Protein AF-A0A939ITH9-F1 (afdb_monomer)

Secondary structure (DSSP, 8-state):
---HHHHHHHHHHHHHHHHHHHTSPP----PPPHHHHHHHHHHHHTT--S------HHHHHHHHHHHHHHHTT-TT----EEGGG---HHHHHHHHHHHT---EE------

Mean predicted aligned error: 10.81 Å

Nearest PDB structures (foldseek):
  7yqa-assembly1_B  TM=9.056E-01  e=6.466E-01  Chlamydomonas reinhardtii
  1bpl-assembly1_B  TM=4.994E-01  e=2.672E+00  Bacillus licheniformis

Structure (mmCIF, N/CA/C/O backbone):
data_AF-A0A939ITH9-F1
#
_entry.id   AF-A0A939ITH9-F1
#
loop_
_atom_site.group_PDB
_atom_site.id
_atom_site.type_symbol
_atom_site.label_atom_id
_atom_site.label_alt_id
_atom_site.label_comp_id
_atom_site.label_asym_id
_atom_site.label_entity_id
_atom_site.label_seq_id
_atom_site.pdbx_PDB_ins_code
_atom_site.Cartn_x
_atom_site.Cartn_y
_atom_site.Cartn_z
_atom_site.occupancy
_atom_site.B_iso_or_equiv
_atom_site.auth_seq_id
_atom_site.auth_comp_id
_atom_site.auth_asym_id
_atom_site.auth_atom_id
_atom_site.pdbx_PDB_model_num
ATOM 1 N N . MET A 1 1 ? 39.726 16.095 -55.520 1.00 52.38 1 MET A N 1
ATOM 2 C CA . MET A 1 1 ? 40.391 17.139 -54.707 1.00 52.38 1 MET A CA 1
ATOM 3 C C . MET A 1 1 ? 39.501 17.486 -53.524 1.00 52.38 1 MET A C 1
ATOM 5 O O . MET A 1 1 ? 38.462 18.105 -53.713 1.00 52.38 1 MET A O 1
ATOM 9 N N . THR A 1 2 ? 39.847 17.036 -52.321 1.00 55.12 2 THR A N 1
ATOM 10 C CA . THR A 1 2 ? 39.049 17.302 -51.115 1.00 55.12 2 THR A CA 1
ATOM 11 C C . THR A 1 2 ? 39.251 18.757 -50.689 1.00 55.12 2 THR A C 1
ATOM 13 O O . THR A 1 2 ? 40.370 19.178 -50.402 1.00 55.12 2 THR A O 1
ATOM 16 N N . SER A 1 3 ? 38.183 19.557 -50.702 1.00 74.31 3 SER A N 1
ATOM 17 C CA . SER A 1 3 ? 38.240 20.980 -50.347 1.00 74.31 3 SER A CA 1
ATOM 18 C C . SER A 1 3 ? 38.492 21.155 -48.848 1.00 74.31 3 SER A C 1
ATOM 20 O O . SER A 1 3 ? 37.830 20.524 -48.023 1.00 74.31 3 SER A O 1
ATOM 22 N N . ARG A 1 4 ? 39.400 22.070 -48.480 1.00 74.06 4 ARG A N 1
ATOM 23 C CA . ARG A 1 4 ? 39.717 22.429 -47.081 1.00 74.06 4 ARG A CA 1
ATOM 24 C C . ARG A 1 4 ? 38.462 22.778 -46.268 1.00 74.06 4 ARG A C 1
ATOM 26 O O . ARG A 1 4 ? 38.394 22.489 -45.080 1.00 74.06 4 ARG A O 1
ATOM 33 N N . ARG A 1 5 ? 37.439 23.342 -46.922 1.00 73.06 5 ARG A N 1
ATOM 34 C CA . ARG A 1 5 ? 36.142 23.672 -46.308 1.00 73.06 5 ARG A CA 1
ATOM 35 C C . ARG A 1 5 ? 35.336 22.427 -45.931 1.00 73.06 5 ARG A C 1
ATOM 37 O O . ARG A 1 5 ? 34.660 22.440 -44.910 1.00 73.06 5 ARG A O 1
ATOM 44 N N . THR A 1 6 ? 35.415 21.363 -46.726 1.00 72.38 6 THR A N 1
ATOM 45 C CA . THR A 1 6 ? 34.760 20.080 -46.432 1.00 72.38 6 THR A CA 1
ATOM 46 C C . THR A 1 6 ? 35.444 19.388 -45.256 1.00 72.38 6 THR A C 1
ATOM 48 O O . THR A 1 6 ? 34.762 18.884 -44.371 1.00 72.38 6 THR A O 1
ATOM 51 N N . PHE A 1 7 ? 36.778 19.451 -45.191 1.00 73.81 7 PHE A N 1
ATOM 52 C CA . PHE A 1 7 ? 37.548 18.916 -44.066 1.00 73.81 7 PHE A CA 1
ATOM 53 C C . PHE A 1 7 ? 37.274 19.674 -42.755 1.00 73.81 7 PHE A C 1
ATOM 55 O O . PHE A 1 7 ? 37.013 19.051 -41.732 1.00 73.81 7 PHE A O 1
ATOM 62 N N . LEU A 1 8 ? 37.235 21.013 -42.792 1.00 72.62 8 LEU A N 1
ATOM 63 C CA . LEU A 1 8 ? 36.910 21.847 -41.625 1.00 72.62 8 LEU A CA 1
ATOM 64 C C . LEU A 1 8 ? 35.484 21.612 -41.104 1.00 72.62 8 LEU A C 1
ATOM 66 O O . LEU A 1 8 ? 35.286 21.511 -39.898 1.00 72.62 8 LEU A O 1
ATOM 70 N N . LYS A 1 9 ? 34.493 21.489 -41.997 1.00 68.06 9 LYS A N 1
ATOM 71 C CA . LYS A 1 9 ? 33.103 21.199 -41.605 1.00 68.06 9 LYS A CA 1
ATOM 72 C C . LYS A 1 9 ? 32.952 19.800 -41.006 1.00 68.06 9 LYS A C 1
ATOM 74 O O . LYS A 1 9 ? 32.262 19.650 -40.002 1.00 68.06 9 LYS A O 1
ATOM 79 N N . ALA A 1 10 ? 33.617 18.799 -41.586 1.00 69.19 10 ALA A N 1
ATOM 80 C CA . ALA A 1 10 ? 33.623 17.441 -41.049 1.00 69.19 10 ALA A CA 1
ATOM 81 C C . ALA A 1 10 ? 34.305 17.382 -39.669 1.00 69.19 10 ALA A C 1
ATOM 83 O O . ALA A 1 10 ? 33.750 16.805 -38.739 1.00 69.19 10 ALA A O 1
ATOM 84 N N . GLY A 1 11 ? 35.456 18.047 -39.509 1.00 69.44 11 GLY A N 1
ATOM 85 C CA . GLY A 1 11 ? 36.171 18.124 -38.232 1.00 69.44 11 GLY A CA 1
ATOM 86 C C . GLY A 1 11 ? 35.376 18.840 -37.136 1.00 69.44 11 GLY A C 1
ATOM 87 O O . GLY A 1 11 ? 35.302 18.344 -36.015 1.00 69.44 11 GLY A O 1
ATOM 88 N N . ALA A 1 12 ? 34.720 19.958 -37.464 1.00 68.00 12 ALA A N 1
ATOM 89 C CA . ALA A 1 12 ? 33.870 20.683 -36.519 1.00 68.00 12 ALA A CA 1
ATOM 90 C C . ALA A 1 12 ? 32.653 19.851 -36.069 1.00 68.00 12 ALA A C 1
ATOM 92 O O . ALA A 1 12 ? 32.343 19.818 -34.881 1.00 68.00 12 ALA A O 1
ATOM 93 N N . GLY A 1 13 ? 31.997 19.134 -36.990 1.00 65.31 13 GLY A N 1
ATOM 94 C CA . GLY A 1 13 ? 30.863 18.262 -36.659 1.00 65.31 13 GLY A CA 1
ATOM 95 C C . GLY A 1 13 ? 31.245 17.099 -35.737 1.00 65.31 13 GLY A C 1
ATOM 96 O O . GLY A 1 13 ? 30.544 16.830 -34.763 1.00 65.31 13 GLY A O 1
ATOM 97 N N . VAL A 1 14 ? 32.387 16.451 -35.991 1.00 67.94 14 VAL A N 1
ATOM 98 C CA . VAL A 1 14 ? 32.898 15.357 -35.146 1.00 67.94 14 VAL A CA 1
ATOM 99 C C . VAL A 1 14 ? 33.304 15.861 -33.758 1.00 67.94 14 VAL A C 1
ATOM 101 O O . VAL A 1 14 ? 32.987 15.211 -32.765 1.00 67.94 14 VAL A O 1
ATOM 104 N N . ALA A 1 15 ? 33.944 17.030 -33.664 1.00 68.81 15 ALA A N 1
ATOM 105 C CA . ALA A 1 15 ? 34.349 17.609 -32.383 1.00 68.81 15 ALA A CA 1
ATOM 106 C C . ALA A 1 15 ? 33.149 17.977 -31.492 1.00 68.81 15 ALA A C 1
ATOM 108 O O . ALA A 1 15 ? 33.176 17.715 -30.292 1.00 68.81 15 ALA A O 1
ATOM 109 N N . VAL A 1 16 ? 32.078 18.532 -32.072 1.00 69.56 16 VAL A N 1
ATOM 110 C CA . VAL A 1 16 ? 30.852 18.877 -31.330 1.00 69.56 16 VAL A CA 1
ATOM 111 C C . VAL A 1 16 ? 30.133 17.622 -30.829 1.00 69.56 16 VAL A C 1
ATOM 113 O O . VAL A 1 16 ? 29.763 17.558 -29.658 1.00 69.56 16 VAL A O 1
ATOM 116 N N . LEU A 1 17 ? 29.977 16.600 -31.676 1.00 66.81 17 LEU A N 1
ATOM 117 C CA . LEU A 1 17 ? 29.321 15.348 -31.282 1.00 66.81 17 LEU A CA 1
ATOM 118 C C . LEU A 1 17 ? 30.147 14.554 -30.256 1.00 66.81 17 LEU A C 1
ATOM 120 O O . LEU A 1 17 ? 29.586 14.030 -29.296 1.00 66.81 17 LEU A O 1
ATOM 124 N N . GLY A 1 18 ? 31.474 14.504 -30.416 1.00 68.69 18 GLY A N 1
ATOM 125 C CA . GLY A 1 18 ? 32.378 13.857 -29.460 1.00 68.69 18 GLY A CA 1
ATOM 126 C C . GLY A 1 18 ? 32.447 14.588 -28.116 1.00 68.69 18 GLY A C 1
ATOM 127 O O . GLY A 1 18 ? 32.416 13.950 -27.065 1.00 68.69 18 GLY A O 1
ATOM 128 N N . GLY A 1 19 ? 32.465 15.926 -28.134 1.00 71.06 19 GLY A N 1
ATOM 129 C CA . GLY A 1 19 ? 32.435 16.752 -26.925 1.00 71.06 19 GLY A CA 1
ATOM 130 C C . GLY A 1 19 ? 31.126 16.620 -26.141 1.00 71.06 19 GLY A C 1
ATOM 131 O O . GLY A 1 19 ? 31.156 16.513 -24.918 1.00 71.06 19 GLY A O 1
ATOM 132 N N . ALA A 1 20 ? 29.983 16.546 -26.831 1.00 72.75 20 ALA A N 1
ATOM 133 C CA . ALA A 1 20 ? 28.682 16.322 -26.196 1.00 72.75 20 ALA A CA 1
ATOM 134 C C . ALA A 1 20 ? 28.581 14.939 -25.527 1.00 72.75 20 ALA A C 1
ATOM 136 O O . ALA A 1 20 ? 27.986 14.816 -24.459 1.00 72.75 20 ALA A O 1
ATOM 137 N N . TRP A 1 21 ? 29.197 13.910 -26.118 1.00 77.44 21 TRP A N 1
ATOM 138 C CA . TRP A 1 21 ? 29.267 12.575 -25.517 1.00 77.44 21 TRP A CA 1
ATOM 139 C C . TRP A 1 21 ? 30.131 12.541 -24.252 1.00 77.44 21 TRP A C 1
ATOM 141 O O . TRP A 1 21 ? 29.755 11.888 -23.283 1.00 77.44 21 TRP A O 1
ATOM 151 N N . LEU A 1 22 ? 31.246 13.282 -24.226 1.00 78.38 22 LEU A N 1
ATOM 152 C CA . LEU A 1 22 ? 32.082 13.430 -23.026 1.00 78.38 22 LEU A CA 1
ATOM 153 C C . LEU A 1 22 ? 31.382 14.209 -21.902 1.00 78.38 22 LEU A C 1
ATOM 155 O O . LEU A 1 22 ? 31.649 13.963 -20.730 1.00 78.38 22 LEU A O 1
ATOM 159 N N . ALA A 1 23 ? 30.505 15.151 -22.255 1.00 80.56 23 ALA A N 1
ATOM 160 C CA . ALA A 1 23 ? 29.736 15.948 -21.302 1.00 80.56 23 ALA A CA 1
ATOM 161 C C . ALA A 1 23 ? 28.470 15.237 -20.790 1.00 80.56 23 ALA A C 1
ATOM 163 O O . ALA A 1 23 ? 27.782 15.779 -19.922 1.00 80.56 23 ALA A O 1
ATOM 164 N N . LYS A 1 24 ? 28.136 14.047 -21.314 1.00 79.38 24 LYS A N 1
ATOM 165 C CA . LYS A 1 24 ? 26.983 13.280 -20.842 1.00 79.38 24 LYS A CA 1
ATOM 166 C C . LYS A 1 24 ? 27.236 12.845 -19.388 1.00 79.38 24 LYS A C 1
ATOM 168 O O . LYS A 1 24 ? 28.203 12.121 -19.145 1.00 79.38 24 LYS A O 1
ATOM 173 N N . PRO A 1 25 ? 26.391 13.255 -18.423 1.00 78.06 25 PRO A N 1
ATOM 174 C CA . PRO A 1 25 ? 26.548 12.831 -17.040 1.00 78.06 25 PRO A CA 1
ATOM 175 C C . PRO A 1 25 ? 26.443 11.307 -16.957 1.00 78.06 25 PRO A C 1
ATOM 177 O O . PRO A 1 25 ? 25.587 10.698 -17.603 1.00 78.06 25 PRO A O 1
ATOM 180 N N . GLN A 1 26 ? 27.343 10.699 -16.185 1.00 71.25 26 GLN A N 1
ATOM 181 C CA . GLN A 1 26 ? 27.270 9.271 -15.904 1.00 71.25 26 GLN A CA 1
ATOM 182 C C . GLN A 1 26 ? 26.016 8.991 -15.082 1.00 71.25 26 GLN A C 1
ATOM 184 O O . GLN A 1 26 ? 25.704 9.721 -14.137 1.00 71.25 26 GLN A O 1
ATOM 189 N N . ASP A 1 27 ? 25.299 7.944 -15.471 1.00 72.38 27 ASP A N 1
ATOM 190 C CA . ASP A 1 27 ? 24.131 7.489 -14.739 1.00 72.38 27 ASP A CA 1
ATOM 191 C C . ASP A 1 27 ? 24.620 6.809 -13.457 1.00 72.38 27 ASP A C 1
ATOM 193 O O . ASP A 1 27 ? 25.101 5.678 -13.474 1.00 72.38 27 ASP A O 1
ATOM 197 N N . ASN A 1 28 ? 24.584 7.547 -12.348 1.00 66.19 28 ASN A N 1
ATOM 198 C CA . ASN A 1 28 ? 25.018 7.075 -11.032 1.00 66.19 28 ASN A CA 1
ATOM 199 C C . ASN A 1 28 ? 23.913 6.281 -10.324 1.00 66.19 28 ASN A C 1
ATOM 201 O O . ASN A 1 28 ? 23.841 6.276 -9.093 1.00 66.19 28 ASN A O 1
ATOM 205 N N . ALA A 1 29 ? 23.024 5.638 -11.082 1.00 65.81 29 ALA A N 1
ATOM 206 C CA . ALA A 1 29 ? 22.129 4.646 -10.522 1.00 65.81 29 ALA A CA 1
ATOM 207 C C . ALA A 1 29 ? 23.010 3.548 -9.908 1.00 65.81 29 ALA A C 1
ATOM 209 O O . ALA A 1 29 ? 23.719 2.831 -10.614 1.00 65.81 29 ALA A O 1
ATOM 210 N N . GLY A 1 30 ? 23.042 3.481 -8.573 1.00 70.75 30 GLY A N 1
ATOM 211 C CA . GLY A 1 30 ? 23.740 2.420 -7.854 1.00 70.75 30 GLY A CA 1
ATOM 212 C C . GLY A 1 30 ? 23.228 1.040 -8.273 1.00 70.75 30 GLY A C 1
ATOM 213 O O . GLY A 1 30 ? 22.268 0.920 -9.035 1.00 70.75 30 GLY A O 1
ATOM 214 N N . ALA A 1 31 ? 23.855 -0.022 -7.763 1.00 76.81 31 ALA A N 1
ATOM 215 C CA . ALA A 1 31 ? 23.372 -1.376 -8.016 1.00 76.81 31 ALA A CA 1
ATOM 216 C C . ALA A 1 31 ? 21.869 -1.467 -7.692 1.00 76.81 31 ALA A C 1
ATOM 218 O O . ALA A 1 31 ? 21.452 -1.145 -6.578 1.00 76.81 31 ALA A O 1
ATOM 219 N N . ILE A 1 32 ? 21.067 -1.8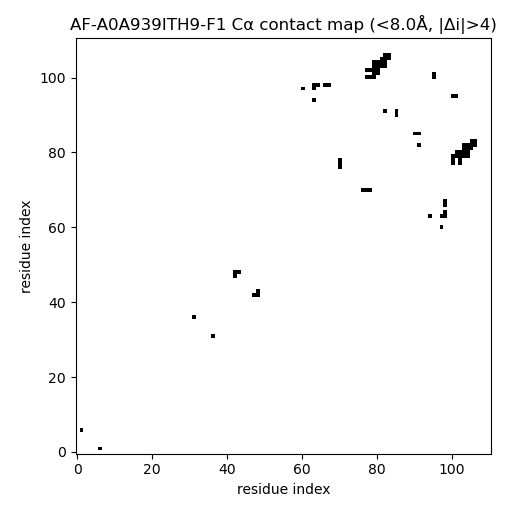65 -8.682 1.00 78.31 32 ILE A N 1
ATOM 220 C CA . ILE A 1 32 ? 19.618 -2.003 -8.524 1.00 78.31 32 ILE A CA 1
ATOM 221 C C . ILE A 1 32 ? 19.381 -3.102 -7.489 1.00 78.31 32 ILE A C 1
ATOM 223 O O . ILE A 1 32 ? 19.813 -4.239 -7.684 1.00 78.31 32 ILE A O 1
ATOM 227 N N . GLU A 1 33 ? 18.721 -2.771 -6.376 1.00 89.06 33 GLU A N 1
ATOM 228 C CA . GLU A 1 33 ? 18.419 -3.780 -5.363 1.00 89.06 33 GLU A CA 1
ATOM 229 C C . GLU A 1 33 ? 17.545 -4.896 -5.966 1.00 89.06 33 GLU A C 1
ATOM 231 O O . GLU A 1 33 ? 16.637 -4.597 -6.753 1.00 89.06 33 GLU A O 1
ATOM 236 N N . PRO A 1 34 ? 17.733 -6.169 -5.560 1.00 91.62 34 PRO A N 1
ATOM 237 C CA . PRO A 1 34 ? 16.973 -7.301 -6.101 1.00 91.62 34 PRO A CA 1
ATOM 238 C C . PRO A 1 34 ? 15.451 -7.109 -6.059 1.00 91.62 34 PRO A C 1
ATOM 240 O O . PRO A 1 34 ? 14.735 -7.575 -6.943 1.00 91.62 34 PRO A O 1
ATOM 243 N N . TYR A 1 35 ? 14.957 -6.375 -5.059 1.00 91.38 35 TYR A N 1
ATOM 244 C CA . TYR A 1 35 ? 13.551 -5.994 -4.948 1.00 91.38 35 TYR A CA 1
ATOM 245 C C . TYR A 1 35 ? 13.055 -5.204 -6.173 1.00 91.38 35 TYR A C 1
ATOM 247 O O . TYR A 1 35 ? 12.053 -5.573 -6.785 1.00 91.38 35 TYR A O 1
ATOM 255 N N . PHE A 1 36 ? 13.773 -4.149 -6.574 1.00 90.94 36 PHE A N 1
ATOM 256 C CA . PHE A 1 36 ? 13.384 -3.316 -7.715 1.00 90.94 36 PHE A CA 1
ATOM 257 C C . PHE A 1 36 ? 13.611 -4.023 -9.053 1.00 90.94 36 PHE A C 1
ATOM 259 O O . PHE A 1 36 ? 12.868 -3.781 -10.001 1.00 90.94 36 PHE A O 1
ATOM 266 N N . GLN A 1 37 ? 14.578 -4.942 -9.125 1.00 92.56 37 GLN A N 1
ATOM 267 C CA . GLN A 1 37 ? 14.765 -5.784 -10.307 1.00 92.56 37 GLN A CA 1
ATOM 268 C C . GLN A 1 37 ? 13.570 -6.725 -10.532 1.00 92.56 37 GLN A C 1
ATOM 270 O O . GLN A 1 37 ? 13.095 -6.865 -11.662 1.00 92.56 37 GLN A O 1
ATOM 275 N N . GLY A 1 38 ? 13.047 -7.324 -9.457 1.00 92.25 38 GLY A N 1
ATOM 276 C CA . GLY A 1 38 ? 11.823 -8.125 -9.512 1.00 92.25 38 GLY A CA 1
ATOM 277 C C . GLY A 1 38 ? 10.617 -7.296 -9.954 1.00 92.25 38 GLY A C 1
ATOM 278 O O . GLY A 1 38 ? 9.866 -7.722 -10.830 1.00 92.25 38 GLY A O 1
ATOM 279 N N . LEU A 1 39 ? 10.480 -6.079 -9.419 1.00 92.50 39 LEU A N 1
ATOM 280 C CA . LEU A 1 39 ? 9.407 -5.166 -9.806 1.00 92.50 39 LEU A CA 1
ATOM 281 C C . LEU A 1 39 ? 9.479 -4.766 -11.289 1.00 92.50 39 LEU A C 1
ATOM 283 O O . LEU A 1 39 ? 8.466 -4.825 -11.980 1.00 92.50 39 LEU A O 1
ATOM 287 N N . SER A 1 40 ? 10.666 -4.411 -11.788 1.00 91.00 40 SER A N 1
ATOM 288 C CA . SER A 1 40 ? 10.868 -4.095 -13.209 1.00 91.00 40 SER A CA 1
ATOM 289 C C . SER A 1 40 ? 10.463 -5.270 -14.096 1.00 91.00 40 SER A C 1
ATOM 291 O O . SER A 1 40 ? 9.686 -5.100 -15.026 1.00 91.00 40 SER A O 1
ATOM 293 N N . SER A 1 41 ? 10.901 -6.482 -13.741 1.00 92.94 41 SER A N 1
ATOM 294 C CA . SER A 1 41 ? 10.579 -7.697 -14.499 1.00 92.94 41 SER A CA 1
ATOM 295 C C . SER A 1 41 ? 9.070 -7.979 -14.530 1.00 92.94 41 SER A C 1
ATOM 297 O O . SER A 1 41 ? 8.545 -8.449 -15.540 1.00 92.94 41 SER A O 1
ATOM 299 N N . ALA A 1 42 ? 8.359 -7.691 -13.434 1.00 92.75 42 ALA A N 1
ATOM 300 C CA . ALA A 1 42 ? 6.908 -7.839 -13.358 1.00 92.75 42 ALA A CA 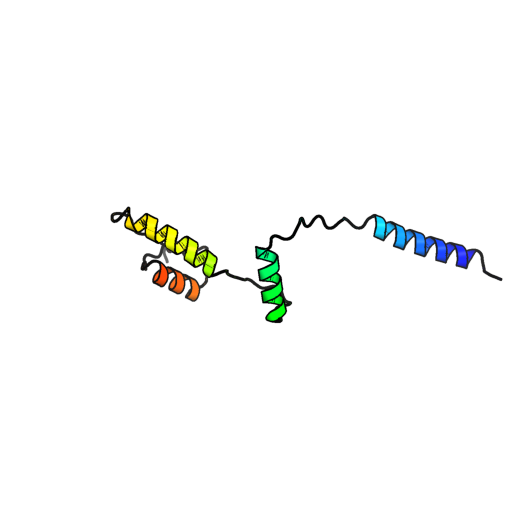1
ATOM 301 C C . ALA A 1 42 ? 6.172 -6.815 -14.238 1.00 92.75 42 ALA A C 1
ATOM 303 O O . ALA A 1 42 ? 5.210 -7.182 -14.910 1.00 92.75 42 ALA A O 1
ATOM 304 N N . LEU A 1 43 ? 6.637 -5.561 -14.268 1.00 93.94 43 LEU A N 1
ATOM 305 C CA . LEU A 1 43 ? 6.086 -4.520 -15.143 1.00 93.94 43 LEU A CA 1
ATOM 306 C C . LEU A 1 43 ? 6.317 -4.848 -16.623 1.00 93.94 43 LEU A C 1
ATOM 308 O O . LEU A 1 43 ? 5.373 -4.768 -17.408 1.00 93.94 43 LEU A O 1
ATOM 312 N N . ASP A 1 44 ? 7.527 -5.296 -16.974 1.00 93.69 44 ASP A N 1
ATOM 313 C CA . ASP A 1 44 ? 7.879 -5.719 -18.335 1.00 93.69 44 ASP A CA 1
ATOM 314 C C . ASP A 1 44 ? 7.005 -6.897 -18.791 1.00 93.69 44 ASP A C 1
ATOM 316 O O . ASP A 1 44 ? 6.457 -6.894 -19.891 1.00 93.69 44 ASP A O 1
ATOM 320 N N . SER A 1 45 ? 6.811 -7.892 -17.917 1.00 96.06 45 SER A N 1
ATOM 321 C CA . SER A 1 45 ? 5.968 -9.064 -18.204 1.00 96.06 45 SER A CA 1
ATOM 322 C C . SER A 1 45 ? 4.484 -8.714 -18.363 1.00 96.06 45 SER A C 1
ATOM 324 O O . SER A 1 45 ? 3.749 -9.449 -19.020 1.00 96.06 45 SER A O 1
ATOM 326 N N . ALA A 1 46 ? 4.039 -7.615 -17.751 1.00 95.31 46 ALA A N 1
ATOM 327 C CA . ALA A 1 46 ? 2.672 -7.109 -17.834 1.00 95.31 46 ALA A CA 1
ATOM 328 C C . ALA A 1 46 ? 2.467 -6.080 -18.966 1.00 95.31 46 ALA A C 1
ATOM 330 O O . ALA A 1 46 ? 1.370 -5.537 -19.082 1.00 95.31 46 ALA A O 1
ATOM 331 N N . ASP A 1 47 ? 3.497 -5.804 -19.777 1.00 95.88 47 ASP A N 1
ATOM 332 C CA . ASP A 1 47 ? 3.505 -4.782 -20.839 1.00 95.88 47 ASP A CA 1
ATOM 333 C C . ASP A 1 47 ? 3.145 -3.365 -20.335 1.00 95.88 47 ASP A C 1
ATOM 335 O O . ASP A 1 47 ? 2.563 -2.529 -21.034 1.00 95.88 47 ASP A O 1
ATOM 339 N N . ILE A 1 48 ? 3.494 -3.066 -19.078 1.00 96.06 48 ILE A N 1
ATOM 340 C CA . ILE A 1 48 ? 3.267 -1.751 -18.472 1.00 96.06 48 ILE A CA 1
ATOM 341 C C . ILE A 1 48 ? 4.475 -0.865 -18.767 1.00 96.06 48 ILE A C 1
ATOM 343 O O . ILE A 1 48 ? 5.465 -0.849 -18.042 1.00 96.06 48 ILE A O 1
ATOM 347 N N . THR A 1 49 ? 4.370 -0.093 -19.845 1.00 92.25 49 THR A N 1
ATOM 348 C CA . THR A 1 49 ? 5.452 0.773 -20.351 1.00 92.25 49 THR A CA 1
ATOM 349 C C . THR A 1 49 ? 5.195 2.271 -20.149 1.00 92.25 49 THR A C 1
ATOM 351 O O . THR A 1 49 ? 6.033 3.108 -20.485 1.00 92.25 49 THR A O 1
ATOM 354 N N . HIS A 1 50 ? 4.043 2.634 -19.583 1.00 93.25 50 HIS A N 1
ATOM 355 C CA . HIS A 1 50 ? 3.634 4.013 -19.310 1.00 93.25 50 HIS A CA 1
ATOM 356 C C . HIS A 1 50 ? 3.747 4.353 -17.812 1.00 93.25 50 HIS A C 1
ATOM 358 O O . HIS A 1 50 ? 3.698 3.447 -16.974 1.00 93.25 50 HIS A O 1
ATOM 364 N N . PRO A 1 51 ? 3.868 5.647 -17.439 1.00 94.19 51 PRO A N 1
ATOM 365 C CA . PRO A 1 51 ? 3.905 6.061 -16.039 1.00 94.19 51 PRO A CA 1
ATOM 366 C C . PRO A 1 51 ? 2.716 5.497 -15.259 1.00 94.19 51 PRO A C 1
ATOM 368 O O . PRO A 1 51 ? 1.564 5.767 -15.591 1.00 94.19 51 PRO A O 1
ATOM 371 N N . SER A 1 52 ? 3.017 4.712 -14.227 1.00 92.31 52 SER A N 1
ATOM 372 C CA . SER A 1 52 ? 2.032 3.941 -13.470 1.00 92.31 52 SER A CA 1
ATOM 373 C C . SER A 1 52 ? 2.318 4.029 -11.974 1.00 92.31 52 SER A C 1
ATOM 375 O O .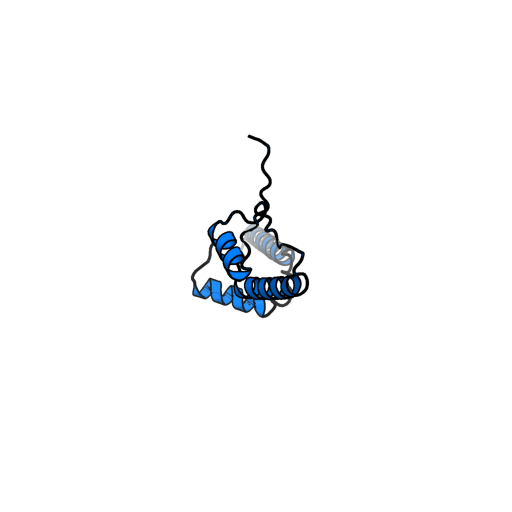 SER A 1 52 ? 3.474 4.125 -11.559 1.00 92.31 52 SER A O 1
ATOM 377 N N . LEU A 1 53 ? 1.265 3.985 -11.155 1.00 90.44 53 LEU A N 1
ATOM 378 C CA . LEU A 1 53 ? 1.374 3.847 -9.704 1.00 90.44 53 LEU A CA 1
ATOM 379 C C 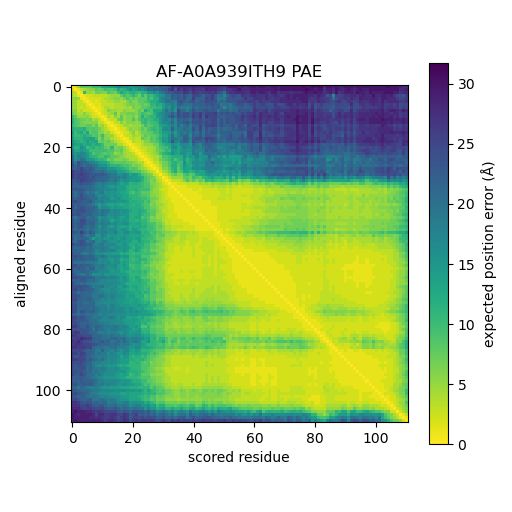. LEU A 1 53 ? 1.206 2.373 -9.337 1.00 90.44 53 LEU A C 1
ATOM 381 O O . LEU A 1 53 ? 0.173 1.780 -9.640 1.00 90.44 53 LEU A O 1
ATOM 385 N N . LEU A 1 54 ? 2.196 1.803 -8.655 1.00 91.81 54 LEU A N 1
ATOM 386 C CA . LEU A 1 54 ? 2.156 0.428 -8.169 1.00 91.81 54 LEU A CA 1
ATOM 387 C C . LEU A 1 54 ? 2.121 0.398 -6.640 1.00 91.81 54 LEU A C 1
ATOM 389 O O . LEU A 1 54 ? 2.841 1.141 -5.974 1.00 91.81 54 LEU A O 1
ATOM 393 N N . ILE A 1 55 ? 1.284 -0.484 -6.096 1.00 92.81 55 ILE A N 1
ATOM 394 C CA . ILE A 1 55 ? 1.151 -0.727 -4.660 1.00 92.81 55 ILE A CA 1
ATOM 395 C C . ILE A 1 55 ? 1.520 -2.185 -4.392 1.00 92.81 55 ILE A C 1
ATOM 397 O O . ILE A 1 55 ? 0.862 -3.095 -4.889 1.00 92.81 55 ILE A O 1
ATOM 401 N N . ASP A 1 56 ? 2.564 -2.399 -3.593 1.00 95.19 56 ASP A N 1
ATOM 402 C CA . ASP A 1 56 ? 2.958 -3.725 -3.109 1.00 95.19 56 ASP A CA 1
ATOM 403 C C . ASP A 1 56 ? 2.056 -4.122 -1.926 1.00 95.19 56 ASP A C 1
ATOM 405 O O . ASP A 1 56 ? 2.197 -3.612 -0.806 1.00 95.19 56 ASP A O 1
ATOM 409 N N . LEU A 1 57 ? 1.095 -5.011 -2.193 1.00 95.81 57 LEU A N 1
ATOM 410 C CA . LEU A 1 57 ? 0.148 -5.488 -1.185 1.00 95.81 57 LEU A CA 1
ATOM 411 C C . LEU A 1 57 ? 0.788 -6.437 -0.165 1.00 95.81 57 LEU A C 1
ATOM 413 O O . LEU A 1 57 ? 0.319 -6.478 0.970 1.00 95.81 57 LEU A O 1
ATOM 417 N N . ASP A 1 58 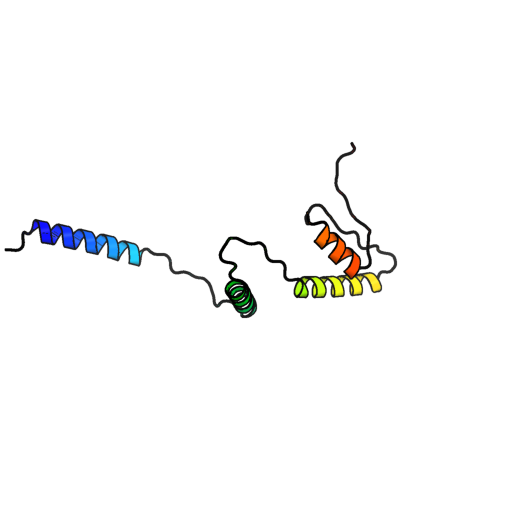? 1.876 -7.130 -0.504 1.00 95.81 58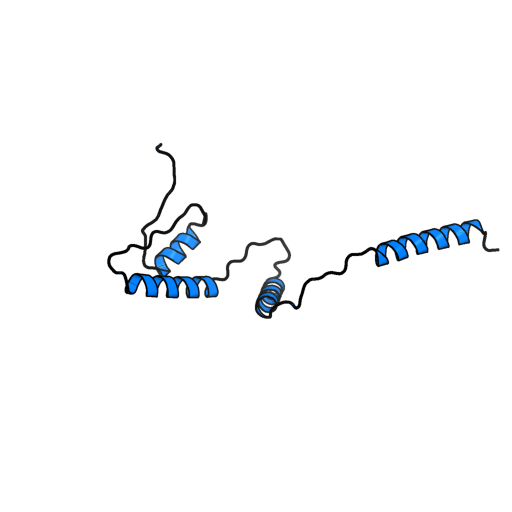 ASP A N 1
ATOM 418 C CA . ASP A 1 58 ? 2.555 -8.045 0.419 1.00 95.81 58 ASP A CA 1
ATOM 419 C C . ASP A 1 58 ? 3.289 -7.257 1.509 1.00 95.81 58 ASP A C 1
ATOM 421 O O . ASP A 1 58 ? 3.189 -7.554 2.705 1.00 95.81 58 ASP A O 1
ATOM 425 N N . LYS A 1 59 ? 3.981 -6.180 1.120 1.00 96.38 59 LYS A N 1
ATOM 426 C CA . LYS A 1 59 ? 4.584 -5.241 2.078 1.00 96.38 59 LYS A CA 1
ATOM 427 C C . LYS A 1 59 ? 3.530 -4.507 2.895 1.00 96.38 59 LYS A C 1
ATOM 429 O O . LYS A 1 59 ? 3.738 -4.290 4.094 1.00 96.38 59 LYS A O 1
ATOM 434 N N . LEU A 1 60 ? 2.411 -4.125 2.277 1.00 97.19 60 LEU A N 1
ATOM 435 C CA . LEU A 1 60 ? 1.290 -3.535 3.002 1.00 97.19 60 LEU A CA 1
ATOM 436 C C . LEU A 1 60 ? 0.770 -4.511 4.065 1.00 97.19 60 LEU A C 1
ATOM 438 O O . LEU A 1 60 ? 0.721 -4.150 5.238 1.00 97.19 60 LEU A O 1
ATOM 442 N N . ASP A 1 61 ? 0.468 -5.752 3.690 1.00 98.25 61 ASP A N 1
ATOM 443 C CA . ASP A 1 61 ? -0.024 -6.795 4.592 1.00 98.25 61 ASP A CA 1
ATOM 444 C C . ASP A 1 61 ? 0.943 -7.083 5.739 1.00 98.25 61 ASP A C 1
ATOM 446 O O . ASP A 1 61 ? 0.520 -7.204 6.893 1.00 98.25 61 ASP A O 1
ATOM 450 N N . HIS A 1 62 ? 2.247 -7.134 5.452 1.00 98.38 62 HIS A N 1
ATOM 451 C CA . HIS A 1 62 ? 3.270 -7.254 6.483 1.00 98.38 62 HIS A CA 1
ATOM 452 C C . HIS A 1 62 ? 3.145 -6.128 7.516 1.00 98.38 62 HIS A C 1
ATOM 454 O O . HIS A 1 62 ? 3.071 -6.390 8.719 1.00 98.38 62 HIS A O 1
ATOM 460 N N . ASN A 1 63 ? 3.045 -4.877 7.067 1.00 97.75 63 ASN A N 1
ATOM 461 C CA . ASN A 1 63 ? 2.882 -3.734 7.961 1.00 97.75 63 ASN A CA 1
ATOM 462 C C . ASN A 1 63 ? 1.559 -3.783 8.740 1.00 97.75 63 ASN A C 1
ATOM 464 O O . ASN A 1 63 ? 1.552 -3.520 9.945 1.00 97.75 63 ASN A O 1
ATOM 468 N N . LEU A 1 64 ? 0.453 -4.174 8.098 1.00 97.38 64 LEU A N 1
ATOM 469 C CA . LEU A 1 64 ? -0.848 -4.318 8.759 1.00 97.38 64 LEU A CA 1
ATOM 470 C C . LEU A 1 64 ? -0.828 -5.421 9.824 1.00 97.38 64 LEU A C 1
ATOM 472 O O . LEU A 1 64 ? -1.391 -5.243 10.900 1.00 97.38 64 LEU A O 1
ATOM 476 N N . SER A 1 65 ? -0.115 -6.526 9.591 1.00 97.94 65 SER A N 1
ATOM 477 C CA . SER A 1 65 ? 0.056 -7.581 10.600 1.00 97.94 65 SER A CA 1
ATOM 478 C C . SER A 1 65 ? 0.793 -7.077 11.847 1.00 97.94 65 SER A C 1
ATOM 480 O O . SER A 1 65 ? 0.396 -7.366 12.977 1.00 97.94 65 SER A O 1
ATOM 482 N N . ARG A 1 66 ? 1.832 -6.255 11.654 1.00 97.94 66 ARG A N 1
ATOM 483 C CA . ARG A 1 66 ? 2.603 -5.633 12.740 1.00 97.94 66 ARG A CA 1
ATOM 484 C C . ARG A 1 66 ? 1.755 -4.623 13.504 1.00 97.94 66 ARG A C 1
ATOM 486 O O . ARG A 1 66 ? 1.835 -4.569 14.732 1.00 97.94 66 ARG A O 1
ATOM 493 N N . LEU A 1 67 ? 0.932 -3.863 12.785 1.00 96.88 67 LEU A N 1
ATOM 494 C CA . LEU A 1 67 ? -0.045 -2.943 13.353 1.00 96.88 67 LEU A CA 1
ATOM 495 C C . LEU A 1 67 ? -1.064 -3.693 14.221 1.00 96.88 67 LEU A C 1
ATOM 497 O O . LEU A 1 67 ? -1.248 -3.340 15.384 1.00 96.88 67 LEU A O 1
ATOM 501 N N . ASN A 1 68 ? -1.654 -4.772 13.704 1.00 96.19 68 ASN A N 1
ATOM 502 C CA . ASN A 1 68 ? -2.590 -5.612 14.450 1.00 96.19 68 ASN A CA 1
ATOM 503 C C . ASN A 1 68 ? -1.938 -6.171 15.718 1.00 96.19 68 ASN A C 1
ATOM 505 O O . ASN A 1 68 ? -2.480 -6.002 16.803 1.00 96.19 68 ASN A O 1
ATOM 509 N N . ALA A 1 69 ? -0.728 -6.731 15.618 1.00 96.88 69 ALA A N 1
ATOM 510 C CA . ALA A 1 69 ? 0.011 -7.245 16.773 1.00 96.88 69 ALA A CA 1
ATOM 511 C C . ALA A 1 69 ? 0.328 -6.164 17.827 1.00 96.88 69 ALA A C 1
ATOM 513 O O . ALA A 1 69 ? 0.451 -6.456 19.020 1.00 96.88 69 ALA A O 1
ATOM 514 N N . PHE A 1 70 ? 0.481 -4.904 17.414 1.00 96.56 70 PHE A N 1
ATOM 515 C CA . PHE A 1 70 ? 0.596 -3.786 18.344 1.00 96.56 70 PHE A CA 1
ATOM 516 C C . PHE A 1 70 ? -0.725 -3.532 19.081 1.00 96.56 70 PHE A C 1
ATOM 518 O O . PHE A 1 70 ? -0.723 -3.508 20.312 1.00 96.56 70 PHE A O 1
ATOM 525 N N . PHE A 1 71 ? -1.844 -3.405 18.362 1.00 95.62 71 PHE A N 1
ATOM 526 C CA . PHE A 1 71 ? -3.149 -3.114 18.966 1.00 95.62 71 PHE A CA 1
ATOM 527 C C . PHE A 1 71 ? -3.732 -4.284 19.767 1.00 95.62 71 PHE A C 1
ATOM 529 O O . PHE A 1 71 ? -4.368 -4.049 20.788 1.00 95.62 71 PHE A O 1
ATOM 536 N N . SER A 1 72 ? -3.428 -5.538 19.420 1.00 94.31 72 SER A N 1
ATOM 537 C CA . SER A 1 72 ? -3.795 -6.701 20.243 1.00 94.31 72 SER A CA 1
ATOM 538 C C . SER A 1 72 ? -3.186 -6.653 21.651 1.00 94.31 72 SER A C 1
ATOM 540 O O . SER A 1 72 ? -3.718 -7.268 22.569 1.00 94.31 72 SER A O 1
ATOM 542 N N . ARG A 1 73 ? -2.080 -5.917 21.843 1.00 97.19 73 ARG A N 1
ATOM 543 C CA . ARG A 1 73 ? -1.438 -5.696 23.152 1.00 97.19 73 ARG A CA 1
ATOM 544 C C . ARG A 1 73 ? -1.907 -4.414 23.850 1.00 97.19 73 ARG A C 1
ATOM 546 O O . ARG A 1 73 ? -1.387 -4.090 24.915 1.00 97.19 73 ARG A O 1
ATOM 553 N N . GLN A 1 74 ? -2.808 -3.653 23.234 1.00 95.81 74 GLN A N 1
ATOM 554 C CA . GLN A 1 74 ? -3.303 -2.353 23.701 1.00 95.81 74 GLN A CA 1
ATOM 555 C C . GLN A 1 74 ? -4.832 -2.291 23.506 1.00 95.81 74 GLN A C 1
ATOM 557 O O . GLN A 1 74 ? -5.310 -1.491 22.697 1.00 95.81 74 GLN A O 1
ATOM 562 N N . PRO A 1 75 ? -5.609 -3.167 24.177 1.00 91.69 75 PRO A N 1
ATOM 563 C CA . PRO A 1 75 ? -7.051 -3.312 23.944 1.00 91.69 75 PRO A CA 1
ATOM 564 C C . PRO A 1 75 ? -7.858 -2.036 24.232 1.00 91.69 75 PRO A C 1
ATOM 566 O O . PRO A 1 75 ? -8.975 -1.888 23.748 1.00 91.69 75 PRO A O 1
ATOM 569 N N . GLU A 1 76 ? -7.301 -1.101 25.000 1.00 96.06 76 GLU A N 1
ATOM 570 C CA . GLU A 1 76 ? -7.887 0.206 25.289 1.00 96.06 76 GLU A CA 1
ATOM 571 C C . GLU A 1 76 ? -7.761 1.214 24.134 1.00 96.06 76 GLU A C 1
ATOM 573 O O . GLU A 1 76 ? -8.399 2.268 24.161 1.00 96.06 76 GLU A O 1
ATOM 578 N N . LYS A 1 77 ? -6.938 0.923 23.118 1.00 95.00 77 LYS A N 1
ATOM 579 C CA . LYS A 1 77 ? -6.692 1.816 21.979 1.00 95.00 77 LYS A CA 1
ATOM 580 C C . LYS A 1 77 ? -7.420 1.335 20.734 1.00 95.00 77 LYS A C 1
ATOM 582 O O . LYS A 1 77 ? -7.357 0.172 20.356 1.00 95.00 77 LYS A O 1
ATOM 587 N N . THR A 1 78 ? -8.024 2.276 20.016 1.00 93.25 78 THR A N 1
ATOM 588 C CA . THR A 1 78 ? -8.636 2.023 18.707 1.00 93.25 78 THR A CA 1
ATOM 589 C C . THR A 1 78 ? -7.720 2.512 17.592 1.00 93.25 78 THR A C 1
ATOM 591 O O . THR A 1 78 ? -7.346 3.687 17.556 1.00 93.25 78 THR A O 1
ATOM 594 N N . TYR A 1 79 ? -7.392 1.634 16.644 1.00 94.94 79 TYR A N 1
ATOM 595 C CA . TYR A 1 79 ? -6.732 2.042 15.408 1.00 94.94 79 TYR A CA 1
A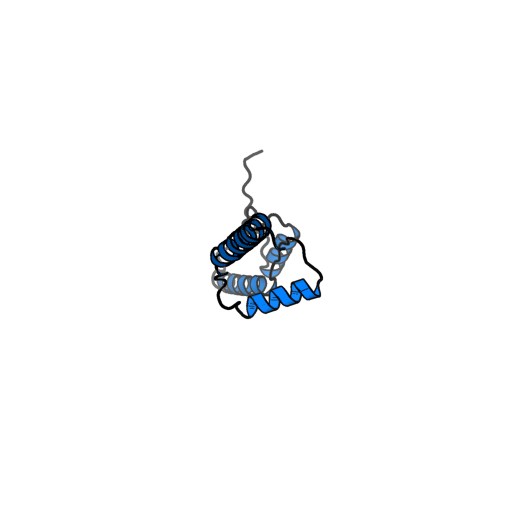TOM 596 C C . TYR A 1 79 ? -7.689 2.879 14.555 1.00 94.94 79 TYR A C 1
ATOM 598 O O . TYR A 1 79 ? -8.682 2.353 14.053 1.00 94.94 79 TYR A O 1
ATOM 606 N N . ARG A 1 80 ? -7.386 4.172 14.385 1.00 93.81 80 ARG A N 1
ATOM 607 C CA . ARG A 1 80 ? -8.144 5.080 13.516 1.00 93.81 80 ARG A CA 1
ATOM 608 C C . ARG A 1 80 ? -7.393 5.342 12.213 1.00 93.81 80 ARG A C 1
ATOM 610 O O . ARG A 1 80 ? -6.272 5.846 12.241 1.00 93.81 80 ARG A O 1
ATOM 617 N N . MET A 1 81 ? -8.018 5.043 11.080 1.00 92.69 81 MET A N 1
ATOM 618 C CA . MET A 1 81 ? -7.411 5.176 9.756 1.00 92.69 81 MET A CA 1
ATOM 619 C C . MET A 1 81 ? -7.590 6.591 9.202 1.00 92.69 81 MET A C 1
ATOM 621 O O . MET A 1 81 ? -8.709 7.068 9.038 1.00 92.69 81 MET A O 1
ATOM 625 N N . VAL A 1 82 ? -6.488 7.275 8.904 1.00 90.50 82 VAL A N 1
ATOM 626 C CA . VAL A 1 82 ? -6.499 8.640 8.361 1.00 90.50 82 VAL A CA 1
ATOM 627 C C . VAL A 1 82 ? -6.746 8.606 6.854 1.00 90.50 82 VAL A C 1
ATOM 629 O O . VAL A 1 82 ? -5.880 8.183 6.094 1.00 90.50 82 VAL A O 1
ATOM 632 N N . VAL A 1 83 ? -7.908 9.092 6.413 1.00 92.12 83 VAL A N 1
ATOM 633 C CA . VAL A 1 83 ? -8.335 8.940 5.006 1.00 92.12 83 VAL A CA 1
ATOM 634 C C . VAL A 1 83 ? -7.703 9.956 4.048 1.00 92.12 83 VAL A C 1
ATOM 636 O O . VAL A 1 83 ? -7.595 9.695 2.856 1.00 92.12 83 VAL A O 1
ATOM 639 N N . LYS A 1 84 ? -7.230 11.108 4.548 1.00 87.88 84 LYS A N 1
ATOM 640 C CA . LYS A 1 84 ? -6.769 12.234 3.705 1.00 87.88 84 LYS A CA 1
ATOM 641 C C . LYS A 1 84 ? -5.576 11.913 2.795 1.00 87.88 84 LYS A C 1
ATOM 643 O O . LYS A 1 84 ? -5.382 12.591 1.796 1.00 87.88 84 LYS A O 1
ATOM 648 N N . SER A 1 85 ? -4.751 10.932 3.162 1.00 86.31 85 SER A N 1
ATOM 649 C CA . SER A 1 85 ? -3.555 10.536 2.403 1.00 86.31 85 SER A CA 1
ATOM 650 C C . SER A 1 85 ? -3.787 9.356 1.462 1.00 86.31 85 SER A C 1
ATOM 652 O O . SER A 1 85 ? -2.894 9.036 0.686 1.00 86.31 85 SER A O 1
ATOM 654 N N . LEU A 1 86 ? -4.948 8.700 1.535 1.00 87.12 86 LEU A N 1
ATOM 655 C CA . LEU A 1 86 ? -5.240 7.488 0.776 1.00 87.12 86 LEU A CA 1
ATOM 656 C C . LEU A 1 86 ? -6.608 7.608 0.086 1.00 87.12 86 LEU A C 1
ATOM 658 O O . LEU A 1 86 ? -7.579 7.006 0.544 1.00 87.12 86 LEU A O 1
ATOM 662 N N . PRO A 1 87 ? -6.712 8.394 -1.003 1.00 85.62 87 PRO A N 1
ATOM 663 C CA . PRO A 1 87 ? -7.969 8.643 -1.709 1.00 85.62 87 PRO A CA 1
ATOM 664 C C . PRO A 1 87 ? -8.373 7.455 -2.606 1.00 85.62 87 PRO A C 1
ATOM 666 O O . PRO A 1 87 ? -8.664 7.624 -3.785 1.00 85.62 87 PRO A O 1
ATOM 669 N N . SER A 1 88 ? -8.363 6.238 -2.062 1.00 92.69 88 SER A N 1
ATOM 670 C CA . SER A 1 88 ? -8.780 5.008 -2.739 1.00 92.69 88 SER A CA 1
ATOM 671 C C . SER A 1 88 ? -9.745 4.247 -1.827 1.00 92.69 88 SER A C 1
ATOM 673 O O . SER A 1 88 ? -9.293 3.624 -0.863 1.00 92.69 88 SER A O 1
ATOM 675 N N . PRO A 1 89 ? -11.065 4.305 -2.091 1.00 93.25 89 PRO A N 1
ATOM 676 C CA . PRO A 1 89 ? -12.064 3.584 -1.304 1.00 93.25 89 PRO A CA 1
ATOM 677 C C . PRO A 1 89 ? -11.781 2.081 -1.222 1.00 93.25 89 PRO A C 1
ATOM 679 O O . PRO A 1 89 ? -11.793 1.525 -0.130 1.00 93.25 89 PRO A O 1
ATOM 682 N N . ASP A 1 90 ? -11.412 1.453 -2.340 1.00 95.50 90 ASP A N 1
ATOM 683 C CA . ASP A 1 90 ? -11.118 0.015 -2.385 1.00 95.50 90 ASP A CA 1
ATOM 684 C C . ASP A 1 90 ? -9.925 -0.362 -1.499 1.00 95.50 90 ASP A C 1
ATOM 686 O O . ASP A 1 90 ? -9.939 -1.389 -0.817 1.00 95.50 90 ASP A O 1
ATOM 690 N N . LEU A 1 91 ? -8.891 0.484 -1.463 1.00 95.56 91 LEU A N 1
ATOM 691 C CA . LEU A 1 91 ? -7.729 0.249 -0.615 1.00 95.56 91 LEU A CA 1
ATOM 692 C C . LEU A 1 91 ? -8.023 0.538 0.862 1.00 95.56 91 LEU A C 1
ATOM 694 O O . LEU A 1 91 ? -7.527 -0.176 1.732 1.00 95.56 91 LEU A O 1
ATOM 698 N N . LEU A 1 92 ? -8.853 1.542 1.165 1.00 95.56 92 LEU A N 1
ATOM 699 C CA . LEU A 1 92 ? -9.352 1.776 2.524 1.00 95.56 92 LEU A CA 1
ATOM 700 C C . LEU A 1 92 ? -10.155 0.566 3.021 1.00 95.56 92 LEU A C 1
ATOM 702 O O . LEU A 1 92 ? -9.903 0.086 4.126 1.00 95.56 92 LEU A O 1
ATOM 706 N N . ASP A 1 93 ? -11.044 0.023 2.189 1.00 96.06 93 ASP A N 1
ATOM 707 C CA . ASP A 1 93 ? -11.824 -1.179 2.491 1.00 96.06 93 ASP A CA 1
ATOM 708 C C . ASP A 1 93 ? -10.933 -2.410 2.673 1.00 96.06 93 ASP A C 1
ATOM 710 O O . ASP A 1 93 ? -11.153 -3.219 3.580 1.00 96.06 93 ASP A O 1
ATOM 714 N N . TYR A 1 94 ? -9.902 -2.553 1.839 1.00 97.31 94 TYR A N 1
ATOM 715 C CA . TYR A 1 94 ? -8.895 -3.599 1.985 1.00 97.31 94 TYR A CA 1
ATOM 716 C C . TYR A 1 94 ? -8.201 -3.519 3.351 1.00 97.31 94 TYR A C 1
ATOM 718 O O . TYR A 1 94 ? -8.163 -4.505 4.092 1.00 97.31 94 TYR A O 1
ATOM 726 N N . ILE A 1 95 ? -7.704 -2.336 3.726 1.00 97.00 95 ILE A N 1
ATOM 727 C CA . ILE A 1 95 ? -7.022 -2.124 5.009 1.00 97.00 95 ILE A CA 1
ATOM 728 C C . ILE A 1 95 ? -7.992 -2.344 6.175 1.00 97.00 95 ILE A C 1
ATOM 730 O O . ILE A 1 95 ? -7.620 -2.976 7.166 1.00 97.00 95 ILE A O 1
ATOM 734 N N . ALA A 1 96 ? -9.235 -1.875 6.070 1.00 96.62 96 ALA A N 1
ATOM 735 C CA . ALA A 1 96 ? -10.245 -2.032 7.112 1.00 96.62 96 ALA A CA 1
ATOM 736 C C . ALA A 1 96 ? -10.544 -3.511 7.384 1.00 96.62 96 ALA A C 1
ATOM 738 O O 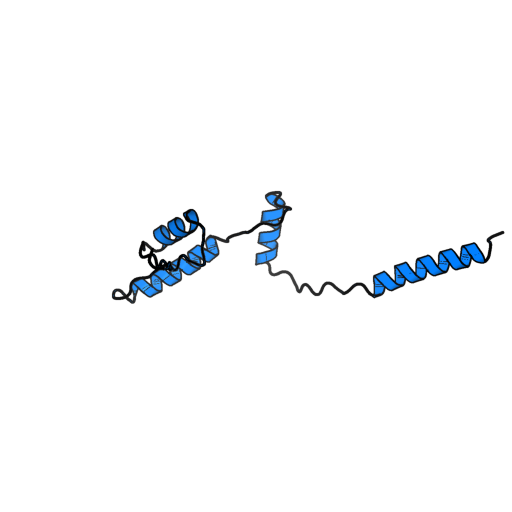. ALA A 1 96 ? -10.550 -3.939 8.538 1.00 96.62 96 ALA A O 1
ATOM 739 N N . LYS A 1 97 ? -10.680 -4.325 6.326 1.00 97.00 97 LYS A N 1
ATOM 740 C CA . LYS A 1 97 ? -10.843 -5.784 6.439 1.00 97.00 97 LYS A CA 1
ATOM 741 C C . LYS A 1 97 ? -9.630 -6.443 7.096 1.00 97.00 97 LYS A C 1
ATOM 743 O O . LYS A 1 97 ? -9.793 -7.252 8.005 1.00 97.00 97 LYS A O 1
ATOM 748 N N . ARG A 1 98 ? -8.413 -6.080 6.673 1.00 96.94 98 ARG A N 1
ATOM 749 C CA . ARG A 1 98 ? -7.159 -6.650 7.202 1.00 96.94 98 ARG A CA 1
ATOM 750 C C . ARG A 1 98 ? -6.868 -6.251 8.649 1.00 96.94 98 ARG A C 1
ATOM 752 O O . ARG A 1 98 ? -6.220 -7.009 9.365 1.00 96.94 98 ARG A O 1
ATOM 759 N N . THR A 1 99 ? -7.336 -5.084 9.080 1.00 96.00 99 THR A N 1
ATOM 760 C CA . THR A 1 99 ? -7.145 -4.574 10.450 1.00 96.00 99 THR A CA 1
ATOM 761 C C . THR A 1 99 ? -8.349 -4.796 11.361 1.00 96.00 99 THR A C 1
ATOM 763 O O . THR A 1 99 ? -8.270 -4.502 12.550 1.00 96.00 99 THR A O 1
ATOM 766 N N . GLN A 1 100 ? -9.462 -5.300 10.816 1.00 94.75 100 GLN A N 1
ATOM 767 C CA . GLN A 1 100 ? -10.763 -5.391 11.488 1.00 94.75 100 GLN A CA 1
ATOM 768 C C . GLN A 1 100 ? -11.200 -4.066 12.142 1.00 94.75 100 GLN A C 1
ATOM 770 O O . GLN A 1 100 ? -11.886 -4.061 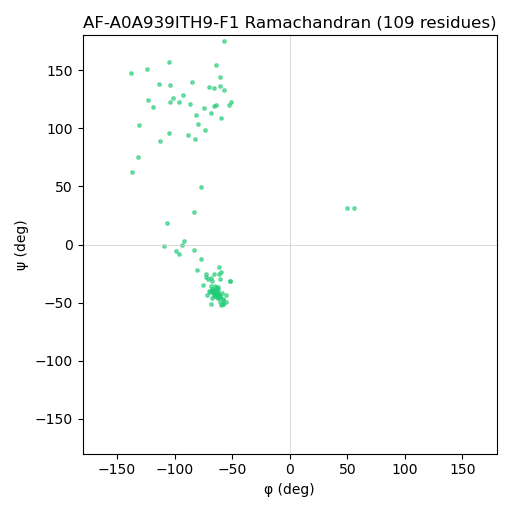13.163 1.00 94.75 100 GLN A O 1
ATOM 775 N N . SER A 1 101 ? -10.801 -2.930 11.558 1.00 94.19 101 SER A N 1
ATOM 776 C CA . SER A 1 101 ? -11.140 -1.597 12.054 1.00 94.19 101 SER A CA 1
ATOM 777 C C . SER A 1 101 ? -11.848 -0.781 10.982 1.00 94.19 101 SER A C 1
ATOM 779 O O . SER A 1 101 ? -11.305 -0.536 9.907 1.00 94.19 101 SER A O 1
ATOM 781 N N . HIS A 1 102 ? -13.040 -0.292 11.322 1.00 94.19 102 HIS A N 1
ATOM 782 C CA . HIS A 1 102 ? -13.816 0.659 10.519 1.00 94.19 102 HIS A CA 1
ATOM 783 C C . HIS A 1 102 ? -13.809 2.071 11.124 1.00 94.19 102 HIS A C 1
ATOM 785 O O . HIS A 1 102 ? -14.664 2.903 10.821 1.00 94.19 102 HIS A O 1
ATOM 791 N N . ALA A 1 103 ? -12.860 2.359 12.019 1.00 94.25 103 ALA A N 1
ATOM 792 C CA . ALA A 1 103 ? -12.741 3.673 12.629 1.00 94.25 103 ALA A CA 1
ATOM 793 C C . ALA A 1 103 ? -11.978 4.620 11.691 1.00 94.25 103 ALA A C 1
ATOM 795 O O . ALA A 1 103 ? -10.754 4.725 11.740 1.00 94.25 103 ALA A O 1
ATOM 796 N N . TYR A 1 104 ? -12.697 5.333 10.830 1.00 93.25 104 TYR A N 1
ATOM 797 C CA . TYR A 1 104 ? -12.097 6.304 9.918 1.00 93.25 104 TYR A CA 1
ATOM 798 C C . TYR A 1 104 ? -11.919 7.675 10.588 1.00 93.25 104 TYR A C 1
ATOM 800 O O . TYR A 1 104 ? -12.758 8.151 11.355 1.00 93.25 104 TYR A O 1
ATOM 808 N N . MET A 1 105 ? -10.795 8.328 10.314 1.00 91.50 105 MET A N 1
ATOM 809 C CA . MET A 1 105 ? -10.505 9.696 10.726 1.00 91.50 105 MET A CA 1
ATOM 810 C C . MET A 1 105 ? -10.635 10.602 9.506 1.00 91.50 105 MET A C 1
ATOM 812 O O . MET A 1 105 ? -9.710 10.724 8.698 1.00 91.50 105 MET A O 1
ATOM 816 N N . VAL A 1 106 ? -11.818 11.202 9.382 1.00 87.31 106 VAL A N 1
ATOM 817 C CA . VAL A 1 106 ? -12.182 12.114 8.300 1.00 87.31 106 VAL A CA 1
ATOM 818 C C . VAL A 1 106 ? -11.892 13.549 8.732 1.00 87.31 106 VAL A C 1
ATOM 820 O O . VAL A 1 106 ? -12.293 13.973 9.813 1.00 87.31 106 VAL A O 1
ATOM 823 N N . PHE A 1 107 ? -11.168 14.282 7.890 1.00 81.25 107 PHE A N 1
ATOM 824 C CA . PHE A 1 107 ? -10.829 15.686 8.102 1.00 81.25 107 PHE A CA 1
ATOM 825 C C . PHE A 1 107 ? -11.551 16.516 7.039 1.00 81.25 107 PHE A C 1
ATOM 827 O O . PHE A 1 107 ? -11.009 16.735 5.959 1.00 81.25 107 PHE A O 1
ATOM 834 N N . HIS A 1 108 ? -12.779 16.942 7.321 1.00 72.06 108 HIS A N 1
ATOM 835 C CA . HIS A 1 108 ? -13.479 17.942 6.517 1.00 72.06 108 HIS A CA 1
ATOM 836 C C . HIS A 1 108 ? -13.903 19.106 7.417 1.00 72.06 108 HIS A C 1
ATOM 838 O O . HIS A 1 108 ? -14.111 18.932 8.620 1.00 72.06 108 HIS A O 1
ATOM 844 N N . LEU A 1 109 ? -14.003 20.302 6.838 1.00 72.88 109 LEU A N 1
ATOM 845 C CA . LEU A 1 109 ? -14.590 21.453 7.521 1.00 72.88 109 LEU A CA 1
ATOM 846 C C . LEU A 1 109 ? -16.081 21.178 7.814 1.00 72.88 109 LEU A C 1
ATOM 848 O O . LEU A 1 109 ? -16.684 20.345 7.127 1.00 72.88 109 LEU A O 1
ATOM 852 N N . PRO A 1 110 ? -16.675 21.818 8.838 1.00 70.19 110 PRO A N 1
ATOM 853 C CA . PRO A 1 110 ? -18.121 21.786 9.025 1.00 70.19 110 PRO A CA 1
ATOM 854 C C . PRO A 1 110 ? -18.811 22.321 7.762 1.00 70.19 110 PRO A C 1
ATOM 856 O O . PRO A 1 110 ? -18.373 23.325 7.197 1.00 70.19 110 PRO A O 1
ATOM 859 N N . PHE A 1 111 ? -19.827 21.589 7.311 1.00 61.56 111 PHE A N 1
ATOM 860 C CA . PHE A 1 111 ? -20.698 21.932 6.187 1.00 61.56 111 PHE A CA 1
ATOM 861 C C . PHE A 1 111 ? -21.846 22.836 6.637 1.00 61.56 111 PHE A C 1
ATOM 863 O O . PHE A 1 111 ? -22.325 22.649 7.781 1.00 61.56 111 PHE A O 1
#

pLDDT: mean 86.35, std 11.66, range [52.38, 98.38]

Sequence (111 aa):
MTSRRTFLKAGAGVAVLGGAWLAKPQDNAGAIEPYFQGLSSALDSADITHPSLLIDLDKLDHNLSRLNAFFSRQPEKTYRMVVKSLPSPDLLDYIAKRTQSHAYMVFHLPF

Organism: NCBI:txid751969

Radius of gyration: 27.68 Å; Cα contacts (8 Å, |Δi|>4): 42; chains: 1; bounding box: 61×33×80 Å

Solvent-accessible surface area (backbone atoms only — not comparable to full-atom values): 7094 Å² total; per-residue (Å²): 134,87,52,70,67,58,54,52,53,53,52,52,53,51,50,52,56,52,50,53,60,71,66,51,77,76,81,78,74,65,85,76,51,70,69,59,51,53,51,50,53,53,33,60,75,67,70,59,84,64,98,74,90,85,80,66,61,68,65,47,49,54,50,44,52,55,49,44,62,52,42,75,76,35,82,92,57,78,73,63,47,66,45,89,84,51,94,40,70,72,57,51,54,51,51,24,64,74,59,75,37,88,43,71,43,80,89,73,78,90,130

Foldseek 3Di:
DDDPVNVVVVVVVCCVVVVVVVVPDDPVPDDDPPVVVVVVVVCVVVVPPDDDDDDDVVVVLVVLVVVLVVCVVVVVDADEAECPVPVDPVVVVVSCVSNVHPRYDDDDDDD

InterPro domains:
  IPR006311 Twin-arginine translocation pathway, signal sequence [PS51318] (1-31)
  IPR019546 Twin-arginine translocation pathway, signal sequence, bacterial/archaeal [TIGR01409] (2-20)